Protein AF-A0A6B3II06-F1 (afdb_monomer)

Radius of gyration: 14.39 Å; Cα contacts (8 Å, |Δi|>4): 132; chains: 1; bounding box: 36×28×36 Å

Sequence (91 aa):
WSVLLAVGQLHAVLQPGSGGGNPVAWWQAHQPLQVTDGWRAAVNKSQTVLVFAAPAGTIGQQPREDLLRDALEKAAVNGTLVAASMPLAGT

pLDDT: mean 92.13, std 5.43, range [58.56, 97.62]

Secondary structure (DSSP, 8-state):
-EEEEETTEEEEEEEPPGGGPPPEEEEEEEEEEEPPHHHHHHHHHH-EEEEEE--TTSS---SSHHHHHHHHHHHHHTT--EEEEEEEE--

Solvent-accessible surface area (backbone atoms only — not comparable to full-atom values): 5290 Å² total; per-residue (Å²): 93,28,38,33,41,54,97,64,20,42,42,32,39,28,36,67,28,75,95,81,42,72,67,41,75,74,40,68,49,94,61,65,42,79,56,56,68,69,58,50,54,50,33,70,72,63,47,50,44,81,48,74,51,56,62,90,77,61,62,64,89,56,99,44,69,71,58,41,50,53,28,50,50,53,31,44,77,69,70,49,50,47,75,45,84,28,39,66,34,75,128

Structure (mmCIF, N/CA/C/O backbone):
data_AF-A0A6B3II06-F1
#
_entry.id   AF-A0A6B3II06-F1
#
loop_
_atom_site.group_PDB
_atom_site.id
_atom_site.type_symbol
_atom_site.label_atom_id
_atom_site.label_alt_id
_atom_site.label_comp_id
_atom_site.label_asym_id
_atom_site.label_entity_id
_atom_site.label_seq_id
_atom_site.pdbx_PDB_ins_code
_atom_site.Cartn_x
_atom_site.Cartn_y
_atom_site.Cartn_z
_atom_site.occupancy
_atom_site.B_iso_or_equiv
_atom_site.auth_seq_id
_atom_site.auth_comp_id
_atom_site.auth_asym_id
_atom_site.auth_atom_id
_atom_site.pdbx_PDB_model_num
ATOM 1 N N . TRP A 1 1 ? -10.933 -5.017 2.370 1.00 93.00 1 TRP A N 1
ATOM 2 C CA . TRP A 1 1 ? -9.474 -4.877 2.447 1.00 93.00 1 TRP A CA 1
ATOM 3 C C . TRP A 1 1 ? -9.177 -3.663 3.287 1.00 93.00 1 TRP A C 1
ATOM 5 O O . TRP A 1 1 ? -9.962 -2.724 3.222 1.00 93.00 1 TRP A O 1
ATOM 15 N N . SER A 1 2 ? -8.120 -3.688 4.08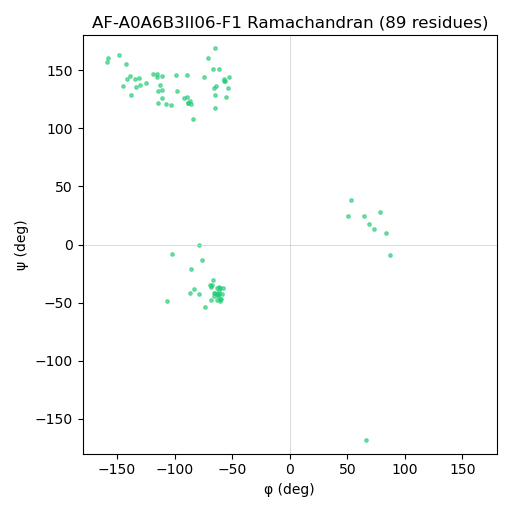5 1.00 94.56 2 SER A N 1
ATOM 16 C CA . SER A 1 2 ? -7.750 -2.563 4.948 1.00 94.56 2 SER A CA 1
ATOM 17 C C . SER A 1 2 ? -6.279 -2.634 5.334 1.00 94.56 2 SER A C 1
ATOM 19 O O . SER A 1 2 ? -5.686 -3.714 5.332 1.00 94.56 2 SER A O 1
ATOM 21 N N . VAL A 1 3 ? -5.695 -1.496 5.690 1.00 95.31 3 VAL A N 1
ATOM 22 C CA . VAL A 1 3 ? -4.298 -1.402 6.124 1.00 95.31 3 VAL A CA 1
ATOM 23 C C . VAL A 1 3 ? -4.253 -1.267 7.639 1.00 95.31 3 VAL A C 1
ATOM 25 O O . VAL A 1 3 ? -4.818 -0.330 8.196 1.00 95.31 3 VAL A O 1
ATOM 28 N N . LEU A 1 4 ? -3.593 -2.213 8.306 1.00 94.50 4 LEU A N 1
ATOM 29 C CA . LEU A 1 4 ? -3.412 -2.195 9.753 1.00 94.50 4 LEU A CA 1
ATOM 30 C C . LEU A 1 4 ? -2.206 -1.325 10.110 1.00 94.50 4 LEU A C 1
ATOM 32 O O . LEU A 1 4 ? -1.051 -1.719 9.902 1.00 94.50 4 LEU A O 1
ATOM 36 N N . LEU A 1 5 ? -2.502 -0.159 10.678 1.00 91.38 5 LEU A N 1
ATOM 37 C CA . LEU A 1 5 ? -1.535 0.715 11.327 1.00 91.38 5 LEU A CA 1
ATOM 38 C C . LEU A 1 5 ? -1.804 0.715 12.825 1.00 91.38 5 LEU A C 1
ATOM 40 O O . LEU A 1 5 ? -2.937 0.916 13.245 1.00 91.38 5 LEU A O 1
ATOM 44 N N . ALA A 1 6 ? -0.760 0.557 13.627 1.00 89.50 6 ALA A N 1
ATOM 45 C CA . ALA A 1 6 ? -0.861 0.693 15.074 1.00 89.50 6 ALA A CA 1
ATOM 46 C C . ALA A 1 6 ? 0.421 1.320 15.613 1.00 89.50 6 ALA A C 1
ATOM 48 O O . ALA A 1 6 ? 1.520 0.960 15.190 1.00 89.50 6 ALA A O 1
ATOM 49 N N . VAL A 1 7 ? 0.274 2.275 16.536 1.00 86.69 7 VAL A N 1
ATOM 50 C CA . VAL A 1 7 ? 1.398 2.961 17.204 1.00 86.69 7 VAL A CA 1
ATOM 51 C C . VAL A 1 7 ? 2.404 3.561 16.200 1.00 86.69 7 VAL A C 1
ATOM 53 O O . VAL A 1 7 ? 3.615 3.514 16.386 1.00 86.69 7 VAL A O 1
ATOM 56 N N . GLY A 1 8 ? 1.903 4.107 15.086 1.00 85.44 8 GLY A N 1
ATOM 57 C CA . GLY A 1 8 ? 2.742 4.723 14.051 1.00 85.44 8 GLY A CA 1
ATOM 58 C C . GLY A 1 8 ? 3.544 3.746 13.188 1.00 85.44 8 GLY A C 1
ATOM 59 O O . GLY A 1 8 ? 4.427 4.184 12.453 1.00 85.44 8 GLY A O 1
ATOM 60 N N . GLN A 1 9 ? 3.220 2.455 13.245 1.00 91.75 9 GLN A N 1
ATOM 61 C CA . GLN A 1 9 ? 3.853 1.406 12.454 1.00 91.75 9 GLN A CA 1
ATOM 62 C C . GLN A 1 9 ? 2.851 0.711 11.533 1.00 91.75 9 GLN A C 1
ATOM 64 O O . GLN A 1 9 ? 1.688 0.526 11.894 1.00 91.75 9 GLN A O 1
ATOM 69 N N . LEU A 1 10 ? 3.325 0.281 10.365 1.00 92.38 10 LEU A N 1
ATOM 70 C CA . LEU A 1 10 ? 2.619 -0.594 9.434 1.00 92.38 10 LEU A CA 1
ATOM 71 C C . LEU A 1 10 ? 2.845 -2.057 9.801 1.00 92.38 10 LEU A C 1
ATOM 73 O O . LEU A 1 10 ? 3.980 -2.535 9.797 1.00 92.38 10 LEU A O 1
ATOM 77 N N . HIS A 1 11 ? 1.745 -2.763 10.066 1.00 94.69 11 HIS A N 1
ATOM 78 C CA . HIS A 1 11 ? 1.766 -4.160 10.501 1.00 94.69 11 HIS A CA 1
ATOM 79 C C . HIS A 1 11 ? 1.320 -5.119 9.402 1.00 94.69 11 HIS A C 1
ATOM 81 O O . HIS A 1 11 ? 1.987 -6.124 9.163 1.00 94.69 11 HIS A O 1
ATOM 87 N N . ALA A 1 12 ? 0.192 -4.841 8.743 1.00 95.25 12 ALA A N 1
ATOM 88 C CA . ALA A 1 12 ? -0.423 -5.799 7.826 1.00 95.25 12 ALA A CA 1
ATOM 89 C C . ALA A 1 12 ? -1.348 -5.150 6.790 1.00 95.25 12 ALA A C 1
ATOM 91 O O . ALA A 1 12 ? -1.884 -4.059 6.993 1.00 95.25 12 ALA A O 1
ATOM 92 N N . VAL A 1 13 ? -1.596 -5.885 5.708 1.00 94.75 13 VAL A N 1
ATOM 93 C CA . VAL A 1 13 ? -2.726 -5.663 4.801 1.00 94.75 13 VAL A CA 1
ATOM 94 C C . VAL A 1 13 ? -3.725 -6.786 5.047 1.00 94.75 13 VAL A C 1
ATOM 96 O O . VAL A 1 13 ? -3.398 -7.968 4.917 1.00 94.75 13 VAL A O 1
ATOM 99 N N . LEU A 1 14 ? -4.941 -6.414 5.433 1.00 95.12 14 LEU A N 1
ATOM 100 C CA . LEU A 1 14 ? -6.000 -7.341 5.802 1.00 95.12 14 LEU A CA 1
ATOM 101 C C . LEU A 1 14 ? -6.938 -7.567 4.617 1.00 95.12 14 LEU A C 1
ATOM 103 O O . LEU A 1 14 ? -7.429 -6.614 4.001 1.00 95.12 14 LEU A O 1
ATOM 107 N N . GLN A 1 15 ? -7.236 -8.831 4.340 1.00 93.88 15 GLN A N 1
ATOM 108 C CA . GLN A 1 15 ? -8.345 -9.223 3.479 1.00 93.88 15 GLN A CA 1
ATOM 109 C C . GLN A 1 15 ? -9.622 -9.391 4.321 1.00 93.88 15 GLN A C 1
ATOM 111 O O . GLN A 1 15 ? -9.538 -9.806 5.482 1.00 93.88 15 GLN A O 1
ATOM 116 N N . PRO A 1 16 ? -10.811 -9.064 3.780 1.00 91.12 16 PRO A N 1
ATOM 117 C CA . PRO A 1 16 ? -12.074 -9.369 4.450 1.00 91.12 16 PRO A CA 1
ATOM 118 C C . PRO A 1 16 ? -12.193 -10.869 4.742 1.00 91.12 16 PRO A C 1
ATOM 120 O O . PRO A 1 16 ? -11.824 -11.683 3.897 1.00 91.12 16 PRO A O 1
ATOM 123 N N . GLY A 1 17 ? -12.732 -11.239 5.905 1.00 87.19 17 GLY A N 1
ATOM 124 C CA . GLY A 1 17 ? -13.052 -12.636 6.190 1.00 87.19 17 GLY A CA 1
ATOM 125 C C . GLY A 1 17 ? -14.181 -13.150 5.291 1.00 87.19 17 GLY A C 1
ATOM 126 O O . GLY A 1 17 ? -15.062 -12.395 4.868 1.00 87.19 17 GLY A O 1
ATOM 127 N N . SER A 1 18 ? -14.186 -14.452 5.003 1.00 85.12 18 SER A N 1
ATOM 128 C CA . SER A 1 18 ? -15.291 -15.089 4.280 1.00 85.12 18 SER A CA 1
ATOM 129 C C . SER A 1 18 ? -16.585 -15.018 5.097 1.00 85.12 18 SER A C 1
ATOM 131 O O . SER A 1 18 ? -16.570 -15.286 6.298 1.00 85.12 18 SER A O 1
ATOM 133 N N . GLY A 1 19 ? -17.711 -14.688 4.455 1.00 81.06 19 GLY A N 1
ATOM 134 C CA . GLY A 1 19 ? -19.038 -14.751 5.084 1.00 81.06 19 GLY A CA 1
ATOM 135 C C . GLY A 1 19 ? -19.259 -13.782 6.254 1.00 81.06 19 GLY A C 1
ATOM 136 O O . GLY A 1 19 ? -20.077 -14.068 7.119 1.00 81.06 19 GLY A O 1
ATOM 137 N N . GLY A 1 20 ? -18.523 -12.665 6.312 1.00 77.56 20 GLY A N 1
ATOM 138 C CA . GLY A 1 20 ? -18.596 -11.710 7.427 1.00 77.56 20 GLY A CA 1
ATOM 139 C C . GLY A 1 20 ? -17.729 -12.085 8.634 1.00 77.56 20 GLY A C 1
ATOM 140 O O . GLY A 1 20 ? -17.847 -11.462 9.685 1.00 77.56 20 GLY A O 1
ATOM 141 N N . GLY A 1 21 ? -16.854 -13.087 8.491 1.00 84.31 21 GLY A N 1
ATOM 142 C CA . GLY A 1 21 ? -15.849 -13.418 9.498 1.00 84.31 21 GLY A CA 1
ATOM 143 C C . GLY A 1 21 ? -14.814 -12.306 9.707 1.00 84.31 21 GLY A C 1
ATOM 144 O O . GLY A 1 21 ? -14.707 -11.357 8.924 1.00 84.31 21 GLY A O 1
ATOM 145 N N . ASN A 1 22 ? -14.017 -12.451 10.766 1.00 88.62 22 ASN A N 1
ATOM 146 C CA . ASN A 1 22 ? -12.968 -11.491 11.102 1.00 88.62 22 ASN A CA 1
ATOM 147 C C . ASN A 1 22 ? -11.972 -11.312 9.938 1.00 88.62 22 ASN A C 1
ATOM 149 O O . ASN A 1 22 ? -11.635 -12.295 9.271 1.00 88.62 22 ASN A O 1
ATOM 153 N N . PRO A 1 23 ? -11.472 -10.084 9.697 1.00 91.12 23 PRO A N 1
ATOM 154 C CA . PRO A 1 23 ? -10.411 -9.851 8.724 1.00 91.12 23 PRO A CA 1
ATOM 155 C C . PRO A 1 23 ? -9.173 -10.703 9.019 1.00 91.12 23 PRO A C 1
ATOM 157 O O . PRO A 1 23 ? -8.776 -10.859 10.174 1.00 91.12 23 PRO A O 1
ATOM 160 N N . VAL A 1 24 ?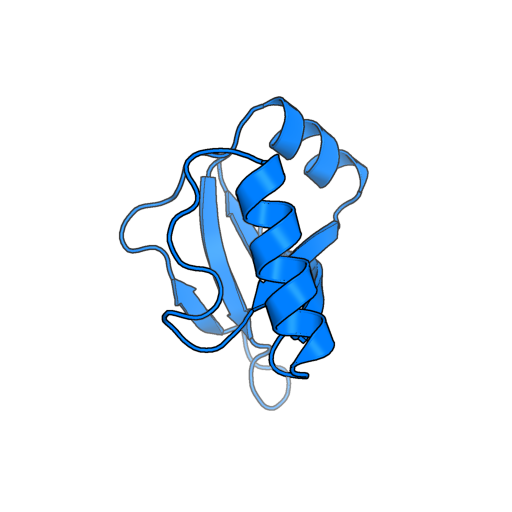 -8.542 -11.217 7.966 1.00 93.62 24 VAL A N 1
ATOM 161 C CA . VAL A 1 24 ? -7.330 -12.045 8.057 1.00 93.62 24 VAL A CA 1
ATOM 162 C C . VAL A 1 24 ? -6.177 -11.300 7.396 1.00 93.62 24 VAL A C 1
ATOM 164 O O . VAL A 1 24 ? -6.376 -10.611 6.395 1.00 93.62 24 VAL A O 1
ATOM 167 N N . ALA A 1 25 ? -4.962 -11.423 7.927 1.00 94.25 25 ALA A N 1
ATOM 168 C CA . ALA A 1 25 ? -3.783 -10.869 7.272 1.00 94.25 25 ALA A CA 1
ATOM 169 C C . ALA A 1 25 ? -3.542 -11.584 5.933 1.00 94.25 25 ALA A C 1
ATOM 171 O O . ALA A 1 25 ? -3.322 -12.792 5.891 1.00 94.25 25 ALA A O 1
ATOM 172 N N . TRP A 1 26 ? -3.607 -10.835 4.833 1.00 93.44 26 TRP A N 1
ATOM 173 C CA . TRP A 1 26 ? -3.159 -11.309 3.522 1.00 93.44 26 TRP A CA 1
ATOM 174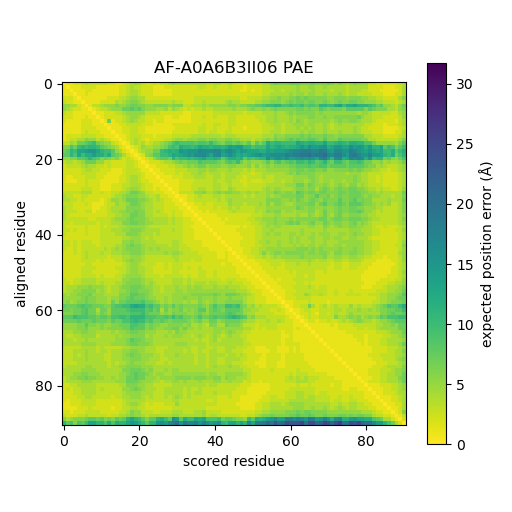 C C . TRP A 1 26 ? -1.647 -11.133 3.373 1.00 93.44 26 TRP A C 1
ATOM 176 O O . TRP A 1 26 ? -0.957 -12.000 2.845 1.00 93.44 26 TRP A O 1
ATOM 186 N N . TRP A 1 27 ? -1.134 -10.022 3.899 1.00 93.81 27 TRP A N 1
ATOM 187 C CA . TRP A 1 27 ? 0.290 -9.765 4.048 1.00 93.81 27 TRP A CA 1
ATOM 188 C C . TRP A 1 27 ? 0.557 -9.221 5.446 1.00 93.81 27 TRP A C 1
ATOM 190 O O . TRP A 1 27 ? -0.228 -8.423 5.962 1.00 93.81 27 TRP A O 1
ATOM 200 N N . GLN A 1 28 ? 1.678 -9.624 6.035 1.00 94.94 28 GLN A N 1
ATOM 201 C CA . GLN A 1 28 ? 2.142 -9.137 7.325 1.00 94.94 28 GLN A CA 1
ATOM 202 C C . GLN A 1 28 ? 3.627 -8.797 7.232 1.00 94.94 28 GLN A C 1
ATOM 204 O O . GLN A 1 28 ? 4.419 -9.564 6.678 1.00 94.94 28 GLN A O 1
ATOM 209 N N . ALA A 1 29 ? 4.000 -7.646 7.782 1.00 92.44 29 ALA A N 1
ATOM 210 C CA . ALA A 1 29 ? 5.390 -7.252 7.886 1.00 92.44 29 ALA A CA 1
ATOM 211 C C . ALA A 1 29 ? 6.120 -8.202 8.846 1.00 92.44 29 ALA A C 1
ATOM 213 O O . ALA A 1 29 ? 5.628 -8.485 9.937 1.00 92.44 29 ALA A O 1
ATOM 214 N N . HIS A 1 30 ? 7.311 -8.671 8.467 1.00 92.38 30 HIS A N 1
ATOM 215 C CA . HIS A 1 30 ? 8.138 -9.480 9.369 1.00 92.38 30 HIS A CA 1
ATOM 216 C C . HIS A 1 30 ? 8.509 -8.701 10.641 1.00 92.38 30 HIS A C 1
ATOM 218 O O . HIS A 1 30 ? 8.521 -9.250 11.739 1.00 92.38 30 HIS A O 1
ATOM 224 N N . GLN A 1 31 ? 8.769 -7.402 10.481 1.00 93.69 31 GLN A N 1
ATOM 225 C CA . GLN A 1 31 ? 8.876 -6.431 11.562 1.00 93.69 31 GLN A CA 1
ATOM 226 C C . GLN A 1 31 ? 8.003 -5.223 11.210 1.00 93.69 31 GLN A C 1
ATOM 228 O O . GLN A 1 31 ? 8.035 -4.801 10.049 1.00 93.69 31 GLN A O 1
ATOM 233 N N . PRO A 1 32 ? 7.240 -4.660 12.164 1.00 91.19 32 PRO A N 1
ATOM 234 C CA . PRO A 1 32 ? 6.427 -3.481 11.902 1.00 91.19 32 PRO A CA 1
ATOM 235 C C . PRO A 1 32 ? 7.267 -2.327 11.349 1.00 91.19 32 PRO A C 1
ATOM 237 O O . PRO A 1 32 ? 8.287 -1.941 11.925 1.00 91.19 32 PRO A O 1
ATOM 240 N N . LEU A 1 33 ? 6.841 -1.777 10.214 1.00 91.81 33 LEU A N 1
ATOM 241 C CA . LEU A 1 33 ? 7.588 -0.746 9.499 1.00 91.81 33 LEU A CA 1
ATOM 242 C C . LEU A 1 33 ? 7.194 0.628 10.029 1.00 91.81 33 LEU A C 1
ATOM 244 O O . LEU A 1 33 ? 6.024 1.006 9.973 1.00 91.81 33 LEU A O 1
ATOM 248 N N . GLN A 1 34 ? 8.167 1.388 10.526 1.00 92.19 34 GLN A N 1
ATOM 249 C CA . GLN A 1 34 ? 7.929 2.767 10.941 1.00 92.19 34 GLN A CA 1
ATOM 250 C C . GLN A 1 34 ? 7.542 3.620 9.736 1.00 92.19 34 GLN A C 1
ATOM 252 O O . GLN A 1 34 ? 8.251 3.638 8.728 1.00 92.19 34 GLN A O 1
ATOM 257 N N . VAL A 1 35 ? 6.435 4.352 9.856 1.00 91.06 35 VAL A N 1
ATOM 258 C CA . VAL A 1 35 ? 6.047 5.356 8.861 1.00 91.06 35 VAL A CA 1
ATOM 259 C C . VAL A 1 35 ? 6.456 6.742 9.336 1.00 91.06 35 VAL A C 1
ATOM 261 O O . VAL A 1 35 ? 6.424 7.045 10.533 1.00 91.06 35 VAL A O 1
ATOM 264 N N . THR A 1 36 ? 6.829 7.597 8.387 1.00 92.62 36 THR A N 1
ATOM 265 C CA . THR A 1 36 ? 7.210 8.980 8.681 1.00 92.62 36 THR A CA 1
ATOM 266 C C . THR A 1 36 ? 6.044 9.744 9.311 1.00 92.62 36 THR A C 1
ATOM 268 O O . THR A 1 36 ? 4.873 9.467 9.033 1.00 92.62 36 THR A O 1
ATOM 271 N N . ASP A 1 37 ? 6.349 10.738 10.146 1.00 91.25 37 ASP A N 1
ATOM 272 C CA . ASP A 1 37 ? 5.314 11.526 10.825 1.00 91.25 37 ASP A CA 1
ATOM 273 C C . ASP A 1 37 ? 4.410 12.270 9.833 1.00 91.25 37 ASP A C 1
ATOM 275 O O . ASP A 1 37 ? 3.197 12.327 10.030 1.00 91.25 37 ASP A O 1
ATOM 279 N N . GLY A 1 38 ? 4.973 12.771 8.727 1.00 92.94 38 GLY A N 1
ATOM 280 C CA . GLY A 1 38 ? 4.203 13.421 7.662 1.00 92.94 38 GLY A CA 1
ATOM 281 C C . GLY A 1 38 ? 3.199 12.477 6.997 1.00 92.94 38 GLY A C 1
ATOM 282 O O . GLY A 1 38 ? 2.039 12.843 6.805 1.00 92.94 38 GLY A O 1
ATOM 283 N N . TRP A 1 39 ? 3.607 11.235 6.716 1.00 92.31 39 TRP A N 1
ATOM 284 C CA . TRP A 1 39 ? 2.700 10.223 6.173 1.00 92.31 39 TRP A CA 1
ATOM 285 C C . TRP A 1 39 ? 1.611 9.851 7.187 1.00 92.31 39 TRP A C 1
ATOM 287 O O . TRP A 1 39 ? 0.432 9.785 6.839 1.00 92.31 39 TRP A O 1
ATOM 297 N N . ARG A 1 40 ? 1.982 9.696 8.465 1.00 90.44 40 ARG A N 1
ATOM 298 C CA . ARG A 1 40 ? 1.041 9.398 9.556 1.00 90.44 40 ARG A CA 1
ATOM 299 C C . ARG A 1 40 ? 0.004 10.510 9.738 1.00 90.44 40 ARG A C 1
ATOM 301 O O . ARG A 1 40 ? -1.180 10.229 9.894 1.00 90.44 40 ARG A O 1
ATOM 308 N N . ALA A 1 41 ? 0.424 11.771 9.680 1.00 92.38 41 ALA A N 1
ATOM 309 C CA . ALA A 1 41 ? -0.484 12.911 9.750 1.00 92.38 41 ALA A CA 1
ATOM 310 C C . ALA A 1 41 ? -1.466 12.929 8.566 1.00 92.38 41 ALA A C 1
ATOM 312 O O . ALA A 1 41 ? -2.664 13.145 8.761 1.00 92.38 41 ALA A O 1
ATOM 313 N N . ALA A 1 42 ? -0.980 12.654 7.350 1.00 92.62 42 ALA A N 1
ATOM 314 C CA . ALA A 1 42 ? -1.817 12.592 6.156 1.00 92.62 42 ALA A CA 1
ATOM 315 C C . ALA A 1 42 ? -2.859 11.468 6.243 1.00 92.62 42 ALA A C 1
ATOM 317 O O . ALA A 1 42 ? -4.044 11.717 6.015 1.00 92.62 42 ALA A O 1
ATOM 318 N N . VAL A 1 43 ? -2.441 10.259 6.632 1.00 91.50 43 VAL A N 1
ATOM 319 C CA . VAL A 1 43 ? -3.330 9.093 6.701 1.00 91.50 43 VAL A CA 1
ATOM 320 C C . VAL A 1 43 ? -4.357 9.209 7.826 1.00 91.50 43 VAL A C 1
ATOM 322 O O . VAL A 1 43 ? -5.508 8.829 7.641 1.00 91.50 43 VAL A O 1
ATOM 325 N N . ASN A 1 44 ? -3.992 9.814 8.961 1.00 89.19 44 ASN A N 1
ATOM 326 C CA . ASN A 1 44 ? -4.933 10.073 10.052 1.00 89.19 44 ASN A CA 1
ATOM 327 C C . ASN A 1 44 ? -6.008 11.092 9.651 1.00 89.19 44 ASN A C 1
ATOM 329 O O . ASN A 1 44 ? -7.139 11.010 10.127 1.00 89.19 44 ASN A O 1
ATOM 333 N N . LYS A 1 45 ? -5.680 12.031 8.756 1.00 92.38 45 LYS A N 1
ATOM 334 C CA . LYS A 1 45 ? -6.643 12.997 8.215 1.00 92.38 45 LYS A CA 1
ATOM 335 C C . LYS A 1 45 ? -7.525 12.392 7.120 1.00 92.38 45 LYS A C 1
ATOM 337 O O . LYS A 1 45 ? -8.716 12.681 7.086 1.00 92.38 45 LYS A O 1
ATOM 342 N N . SER A 1 46 ? -6.954 11.601 6.210 1.00 93.88 46 SER A N 1
ATOM 343 C CA . SER A 1 46 ? -7.681 11.036 5.063 1.00 93.88 46 SER A CA 1
ATOM 344 C C . SER A 1 46 ? -8.414 9.732 5.379 1.00 93.88 46 SER A C 1
ATOM 346 O O . SER A 1 46 ? -9.303 9.343 4.623 1.00 93.88 46 SER A O 1
ATOM 348 N N . GLN A 1 47 ? -8.000 9.022 6.435 1.00 92.88 47 GLN A N 1
ATOM 349 C CA . GLN A 1 47 ? -8.415 7.650 6.760 1.00 92.88 47 GLN A CA 1
ATOM 350 C C . GLN A 1 47 ? -8.269 6.674 5.578 1.00 92.88 47 GLN A C 1
ATOM 352 O O . GLN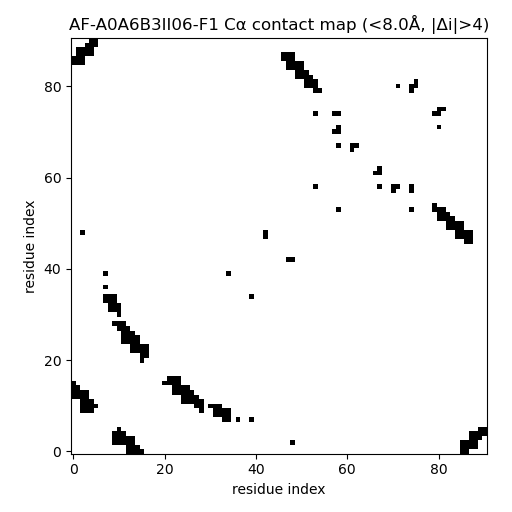 A 1 47 ? -8.950 5.652 5.502 1.00 92.88 47 GLN A O 1
ATOM 357 N N . THR A 1 48 ? -7.374 7.000 4.642 1.00 93.75 48 THR A N 1
ATOM 358 C CA . THR A 1 48 ? -7.264 6.347 3.338 1.00 93.75 48 THR A CA 1
ATOM 359 C C . THR A 1 48 ? -5.801 6.125 2.977 1.00 93.75 48 THR A C 1
ATOM 361 O O . THR A 1 48 ? -5.005 7.067 2.982 1.00 93.75 48 THR A O 1
ATOM 364 N N . VAL A 1 49 ? -5.464 4.892 2.601 1.00 94.62 49 VAL A N 1
ATOM 365 C CA . VAL A 1 49 ? -4.142 4.475 2.120 1.00 94.62 49 VAL A CA 1
ATOM 366 C C . VAL A 1 49 ? -4.239 4.053 0.662 1.00 94.62 49 VAL A C 1
ATOM 368 O O . VAL A 1 49 ? -5.091 3.246 0.298 1.00 94.62 49 VAL A O 1
ATOM 371 N N . LEU A 1 50 ? -3.327 4.555 -0.168 1.00 93.94 50 LEU A N 1
ATOM 372 C CA . LEU A 1 50 ? -3.135 4.044 -1.521 1.00 93.94 50 LEU A CA 1
ATOM 373 C C . LEU A 1 50 ? -2.135 2.890 -1.484 1.00 93.94 50 LEU A C 1
ATOM 375 O O . LEU A 1 50 ? -1.002 3.055 -1.034 1.00 93.94 50 LEU A O 1
ATOM 379 N N . VAL A 1 51 ? -2.567 1.727 -1.956 1.00 93.75 51 VAL A N 1
ATOM 380 C CA . VAL A 1 51 ? -1.745 0.523 -2.065 1.00 93.75 51 VAL A CA 1
ATOM 381 C C . VAL A 1 51 ? -1.512 0.239 -3.538 1.00 93.75 51 VAL A C 1
ATOM 383 O O . VAL A 1 51 ? -2.467 0.115 -4.302 1.00 93.75 51 VAL A O 1
ATOM 386 N N . PHE A 1 52 ? -0.245 0.113 -3.918 1.00 93.50 52 PHE A N 1
ATOM 387 C CA . PHE A 1 52 ? 0.185 -0.267 -5.258 1.00 93.50 52 PHE A CA 1
ATOM 388 C C . PHE A 1 52 ? 0.843 -1.642 -5.203 1.00 93.50 52 PHE A C 1
ATOM 390 O O . PHE A 1 52 ? 1.637 -1.910 -4.299 1.00 93.50 52 PHE A O 1
ATOM 397 N N . ALA A 1 53 ? 0.533 -2.507 -6.163 1.00 92.88 53 ALA A N 1
ATOM 398 C CA . ALA A 1 53 ? 1.151 -3.820 -6.278 1.00 92.88 53 ALA A CA 1
ATOM 399 C C . ALA A 1 53 ? 1.472 -4.149 -7.737 1.00 92.88 53 ALA A C 1
ATOM 401 O O . ALA A 1 53 ? 0.735 -3.791 -8.653 1.00 92.88 53 ALA A O 1
ATOM 402 N N . ALA A 1 54 ? 2.584 -4.846 -7.935 1.00 95.62 54 ALA A N 1
ATOM 403 C CA . ALA A 1 54 ? 3.035 -5.366 -9.218 1.00 95.62 54 ALA A CA 1
ATOM 404 C C . ALA A 1 54 ? 3.805 -6.678 -8.975 1.00 95.62 54 ALA A C 1
ATOM 406 O O . ALA A 1 54 ? 4.224 -6.926 -7.837 1.00 95.62 54 ALA A O 1
ATOM 407 N N . PRO A 1 55 ? 4.027 -7.519 -10.003 1.00 94.50 55 PRO A N 1
ATOM 408 C CA . PRO A 1 55 ? 4.851 -8.715 -9.871 1.00 94.50 55 PRO A CA 1
ATOM 409 C C . PRO A 1 55 ? 6.235 -8.400 -9.293 1.00 94.50 55 PRO A C 1
ATOM 411 O O . PRO A 1 55 ? 6.830 -7.360 -9.598 1.00 94.50 55 PRO A O 1
ATOM 414 N N . ALA A 1 56 ? 6.762 -9.310 -8.470 1.00 92.62 56 ALA A N 1
ATOM 415 C CA . ALA A 1 56 ? 8.080 -9.159 -7.863 1.00 92.62 56 ALA A CA 1
ATOM 416 C C . ALA A 1 56 ? 9.152 -8.901 -8.938 1.00 92.62 56 ALA A C 1
ATOM 418 O O . ALA A 1 56 ? 9.171 -9.550 -9.979 1.00 92.62 56 ALA A O 1
ATOM 419 N N . GLY A 1 57 ? 10.026 -7.922 -8.688 1.00 91.06 57 GLY A N 1
ATOM 420 C CA . GLY A 1 57 ? 11.041 -7.474 -9.648 1.00 91.06 57 GLY A CA 1
ATOM 421 C C . GLY A 1 57 ? 10.582 -6.391 -10.633 1.00 91.06 57 GLY A C 1
ATOM 422 O O . GLY A 1 57 ? 11.431 -5.815 -11.302 1.00 91.06 57 GLY A O 1
ATOM 423 N N . THR A 1 58 ? 9.285 -6.053 -10.691 1.00 93.62 58 THR A N 1
ATOM 424 C CA . THR A 1 58 ? 8.782 -4.995 -11.594 1.00 93.62 58 THR A CA 1
ATOM 425 C C . THR A 1 58 ? 9.157 -3.598 -11.098 1.00 93.62 58 THR A C 1
ATOM 427 O O . THR A 1 58 ? 9.764 -2.826 -11.831 1.00 93.62 58 THR A O 1
ATOM 430 N N . ILE A 1 59 ? 8.812 -3.277 -9.843 1.00 94.06 59 ILE A N 1
ATOM 431 C CA . ILE A 1 59 ? 9.117 -1.970 -9.233 1.00 94.06 59 ILE A CA 1
ATOM 432 C C . ILE A 1 59 ? 10.517 -1.989 -8.606 1.00 94.06 59 ILE A C 1
ATOM 434 O O . ILE A 1 59 ? 11.276 -1.041 -8.770 1.00 94.06 59 ILE A O 1
ATOM 438 N N . GLY A 1 60 ? 10.884 -3.083 -7.927 1.00 89.44 60 GLY A N 1
ATOM 439 C CA . GLY A 1 60 ? 12.178 -3.229 -7.253 1.00 89.44 60 GLY A CA 1
ATOM 440 C C . GLY A 1 60 ? 12.365 -2.277 -6.064 1.00 89.44 60 GLY A C 1
ATOM 441 O O . GLY A 1 60 ? 11.415 -1.657 -5.590 1.00 89.44 60 GLY A O 1
ATOM 442 N N . GLN A 1 61 ? 13.599 -2.180 -5.564 1.00 89.19 61 GLN A N 1
ATOM 443 C CA . GLN A 1 61 ? 13.974 -1.124 -4.624 1.00 89.19 61 GLN A CA 1
ATOM 444 C C . GLN A 1 61 ? 14.456 0.091 -5.401 1.00 89.19 61 GLN A C 1
ATOM 446 O O . GLN A 1 61 ? 15.350 -0.023 -6.237 1.00 89.19 61 GLN A O 1
ATOM 451 N N . GLN A 1 62 ? 13.867 1.245 -5.105 1.00 91.50 62 GLN A N 1
ATOM 452 C CA . GLN A 1 62 ? 14.193 2.494 -5.775 1.00 91.50 62 GLN A CA 1
ATOM 453 C C . GLN A 1 62 ? 14.819 3.452 -4.761 1.00 91.50 62 GLN A C 1
ATOM 455 O O . GLN A 1 62 ? 14.198 3.735 -3.736 1.00 91.50 62 GLN A O 1
ATOM 460 N N . PRO A 1 63 ? 16.053 3.933 -4.998 1.00 89.12 63 PRO A N 1
ATOM 461 C CA . PRO A 1 63 ? 16.771 4.759 -4.029 1.00 89.12 63 PRO A CA 1
ATOM 462 C C . PRO A 1 63 ? 16.257 6.203 -3.989 1.00 89.12 63 PRO A C 1
ATOM 464 O O . PRO A 1 63 ? 16.616 6.959 -3.090 1.00 89.12 63 PRO A O 1
ATOM 467 N N . ARG A 1 64 ? 15.460 6.606 -4.985 1.00 92.75 64 ARG A N 1
ATOM 468 C CA . ARG A 1 64 ? 14.943 7.963 -5.152 1.00 92.75 64 ARG A CA 1
ATOM 469 C C . ARG A 1 64 ? 13.507 7.932 -5.666 1.00 92.75 64 ARG A C 1
ATOM 471 O O . ARG A 1 64 ? 13.085 6.969 -6.306 1.00 92.75 64 ARG A O 1
ATOM 478 N N . GLU A 1 65 ? 12.777 9.002 -5.383 1.00 91.75 65 GLU A N 1
ATOM 479 C CA . GLU A 1 65 ? 11.359 9.136 -5.721 1.00 91.75 65 GLU A CA 1
ATOM 480 C C . GLU A 1 65 ? 11.104 9.243 -7.233 1.00 91.75 65 GLU A C 1
ATOM 482 O O . GLU A 1 65 ? 10.143 8.659 -7.728 1.00 91.75 65 GLU A O 1
ATOM 487 N N . ASP A 1 66 ? 11.980 9.920 -7.979 1.00 95.44 66 ASP A N 1
ATOM 488 C CA . ASP A 1 66 ? 11.910 10.015 -9.445 1.00 95.44 66 ASP A CA 1
ATOM 489 C C . ASP A 1 66 ? 11.982 8.626 -10.093 1.00 95.44 66 ASP A C 1
ATOM 491 O O . ASP A 1 66 ? 11.129 8.262 -10.898 1.00 95.44 66 ASP A O 1
ATOM 495 N N . LEU A 1 67 ? 12.928 7.799 -9.648 1.00 95.69 67 LEU A N 1
ATOM 496 C CA . LEU A 1 67 ? 13.075 6.427 -10.137 1.00 95.69 67 LEU A CA 1
ATOM 497 C C . LEU A 1 67 ? 11.898 5.530 -9.733 1.00 95.69 67 LEU A C 1
ATOM 499 O O . LEU A 1 67 ? 11.488 4.655 -10.497 1.00 95.69 67 LEU A O 1
ATOM 503 N N . LEU A 1 68 ? 11.334 5.747 -8.540 1.00 94.88 68 LEU A N 1
ATOM 504 C CA . LEU A 1 68 ? 10.115 5.062 -8.113 1.00 94.88 68 LEU A CA 1
ATOM 505 C C . LEU A 1 68 ? 8.939 5.400 -9.027 1.00 94.88 68 LEU A C 1
ATOM 507 O O . LEU A 1 68 ? 8.205 4.496 -9.433 1.00 94.88 68 LEU A O 1
ATOM 511 N N . ARG A 1 69 ? 8.779 6.677 -9.374 1.00 95.19 69 ARG A N 1
ATOM 512 C CA . ARG A 1 69 ? 7.735 7.132 -10.291 1.00 95.19 69 ARG A CA 1
ATOM 513 C C . ARG A 1 69 ? 7.880 6.487 -11.667 1.00 95.19 69 ARG A C 1
ATOM 515 O O . ARG A 1 69 ? 6.903 5.919 -12.151 1.00 95.19 69 ARG A O 1
ATOM 522 N N . ASP A 1 70 ? 9.077 6.505 -12.242 1.00 96.25 70 ASP A N 1
ATOM 523 C CA . ASP A 1 70 ? 9.337 5.908 -13.557 1.00 96.25 70 ASP A CA 1
ATOM 524 C C . ASP A 1 70 ? 9.070 4.393 -13.557 1.00 96.25 70 ASP A C 1
ATOM 526 O O . ASP A 1 70 ? 8.487 3.845 -14.497 1.00 96.25 70 ASP A O 1
ATOM 530 N N . ALA A 1 71 ? 9.449 3.696 -12.479 1.00 96.19 71 ALA A N 1
ATOM 531 C CA . ALA A 1 71 ? 9.194 2.265 -12.332 1.00 96.19 71 ALA A CA 1
ATOM 532 C C . ALA A 1 71 ? 7.690 1.948 -12.243 1.00 96.19 71 ALA A C 1
ATOM 534 O O . ALA A 1 71 ? 7.221 0.990 -12.865 1.00 96.19 71 ALA A O 1
ATOM 535 N N . LEU A 1 72 ? 6.925 2.759 -11.505 1.00 96.44 72 LEU A N 1
ATOM 536 C CA . LEU A 1 72 ? 5.467 2.640 -11.424 1.00 96.44 72 LEU A CA 1
ATOM 537 C C . LEU A 1 72 ? 4.803 2.938 -12.773 1.00 96.44 72 LEU A C 1
ATOM 539 O O . LEU A 1 72 ? 3.936 2.179 -13.202 1.00 96.44 72 LEU A O 1
ATOM 543 N N . GLU A 1 73 ? 5.230 3.991 -13.469 1.00 96.88 73 GLU A N 1
ATOM 544 C CA . GLU A 1 73 ? 4.714 4.341 -14.795 1.00 96.88 73 GLU A CA 1
ATOM 545 C C . GLU A 1 73 ? 4.964 3.215 -15.801 1.00 96.88 73 GLU A C 1
ATOM 547 O O . GLU A 1 73 ? 4.037 2.761 -16.474 1.00 96.88 73 GLU A O 1
ATOM 552 N N . LYS A 1 74 ? 6.182 2.671 -15.831 1.00 96.62 74 LYS A N 1
ATOM 553 C CA . LYS A 1 74 ? 6.512 1.514 -16.669 1.00 96.62 74 LYS A CA 1
ATOM 554 C C . LYS A 1 74 ? 5.645 0.297 -16.333 1.00 96.62 74 LYS A C 1
ATOM 556 O O . LYS A 1 74 ? 5.161 -0.381 -17.239 1.00 96.62 74 LYS A O 1
ATOM 561 N N . ALA A 1 75 ? 5.423 0.013 -15.049 1.00 97.19 75 ALA A N 1
ATOM 562 C C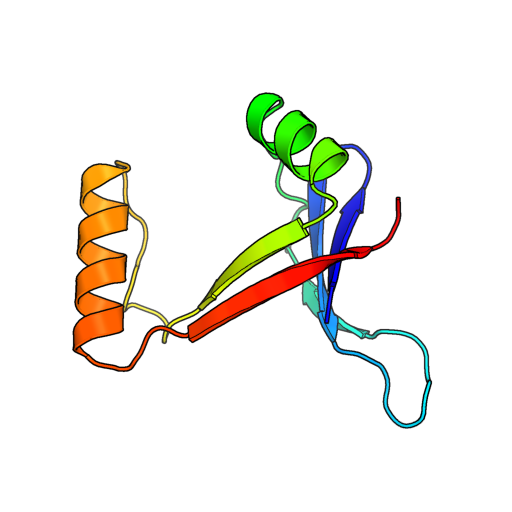A . ALA A 1 75 ? 4.559 -1.085 -14.618 1.00 97.19 75 ALA A CA 1
ATOM 563 C C . ALA A 1 75 ? 3.099 -0.882 -15.065 1.00 97.19 75 ALA A C 1
ATOM 565 O O . ALA A 1 75 ? 2.441 -1.851 -15.463 1.00 97.19 75 ALA A O 1
ATOM 566 N N . ALA A 1 76 ? 2.617 0.364 -15.031 1.00 96.81 76 ALA A N 1
ATOM 567 C CA . ALA A 1 76 ? 1.279 0.750 -15.467 1.00 96.81 76 ALA A CA 1
ATOM 568 C C . ALA A 1 76 ? 1.108 0.618 -16.985 1.00 96.81 76 ALA A C 1
ATOM 570 O O . ALA A 1 76 ? 0.151 -0.012 -17.429 1.00 96.81 76 ALA A O 1
ATOM 571 N N . VAL A 1 77 ? 2.062 1.128 -17.773 1.00 97.62 77 VAL A N 1
ATOM 572 C CA . VAL A 1 77 ? 2.074 0.992 -19.242 1.00 97.62 77 VAL A CA 1
ATOM 573 C C . VAL A 1 77 ? 2.059 -0.480 -19.658 1.00 97.62 77 VAL A C 1
ATOM 575 O O . VAL A 1 77 ? 1.370 -0.852 -20.603 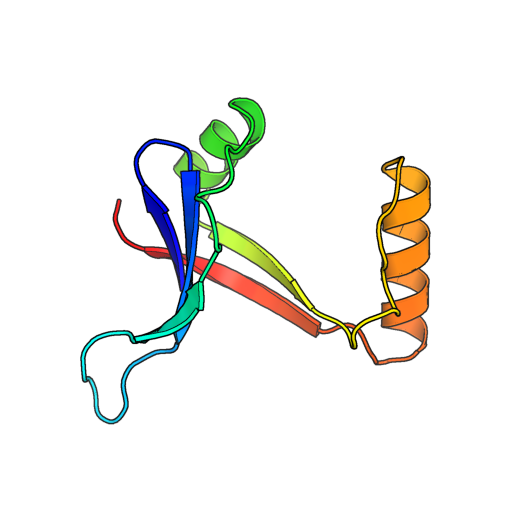1.00 97.62 77 VAL A O 1
ATOM 578 N N . ASN A 1 78 ? 2.753 -1.338 -18.909 1.00 96.06 78 ASN A N 1
ATOM 579 C CA . ASN A 1 78 ? 2.774 -2.780 -19.152 1.00 96.06 78 ASN A CA 1
ATOM 580 C C . ASN A 1 78 ? 1.525 -3.523 -18.634 1.00 96.06 78 ASN A C 1
ATOM 582 O O . ASN A 1 78 ? 1.460 -4.744 -18.755 1.00 96.06 78 ASN A O 1
ATOM 586 N N . GLY A 1 79 ? 0.557 -2.834 -18.017 1.00 96.56 79 GLY A N 1
ATOM 587 C CA . GLY A 1 79 ? -0.663 -3.447 -17.476 1.00 96.56 79 GLY A CA 1
ATOM 588 C C . GLY A 1 79 ? -0.433 -4.354 -16.261 1.00 96.56 79 GLY A C 1
ATOM 589 O O . GLY A 1 79 ? -1.279 -5.180 -15.931 1.00 96.56 79 GLY A O 1
ATOM 590 N N . THR A 1 80 ? 0.718 -4.223 -15.600 1.00 96.88 80 THR A N 1
ATOM 591 C CA . THR A 1 80 ? 1.132 -5.068 -14.462 1.00 96.88 80 THR A CA 1
ATOM 592 C C . THR A 1 80 ? 0.970 -4.392 -13.104 1.00 96.88 80 THR A C 1
ATOM 594 O O . THR A 1 80 ? 1.140 -5.041 -12.073 1.00 96.88 80 THR A O 1
ATOM 597 N N . LEU A 1 81 ? 0.655 -3.096 -13.096 1.00 96.75 81 LEU A N 1
ATOM 598 C CA . LEU A 1 81 ? 0.410 -2.333 -11.882 1.00 96.75 81 LEU A CA 1
ATOM 599 C C . LEU A 1 81 ? -1.076 -2.361 -11.531 1.00 96.75 81 LEU A C 1
ATOM 601 O O . LEU A 1 81 ? -1.917 -1.948 -12.329 1.00 96.75 81 LEU A O 1
ATOM 605 N N . VAL A 1 82 ? -1.383 -2.766 -10.305 1.00 95.44 82 VAL A N 1
ATOM 606 C CA . VAL A 1 82 ? -2.700 -2.567 -9.697 1.00 95.44 82 VAL A CA 1
ATOM 607 C C . VAL A 1 82 ? -2.594 -1.555 -8.567 1.00 95.44 82 VAL A C 1
ATOM 609 O O . VAL A 1 82 ? -1.595 -1.505 -7.847 1.00 95.44 82 VAL A O 1
ATOM 612 N N . ALA A 1 83 ? -3.638 -0.749 -8.409 1.00 94.62 83 ALA A N 1
ATOM 613 C CA . ALA A 1 83 ? -3.751 0.230 -7.342 1.00 94.62 83 ALA A CA 1
ATOM 614 C C . ALA A 1 83 ? -5.115 0.107 -6.666 1.00 94.62 83 ALA A C 1
ATOM 616 O O . ALA A 1 83 ? -6.127 -0.135 -7.327 1.00 94.62 83 ALA A O 1
ATOM 617 N N . ALA A 1 84 ? -5.148 0.298 -5.353 1.00 94.69 84 ALA A N 1
ATOM 618 C CA . ALA A 1 84 ? -6.379 0.331 -4.584 1.00 94.69 84 ALA A CA 1
ATOM 619 C C . ALA A 1 84 ? -6.308 1.402 -3.498 1.00 94.69 84 ALA A C 1
ATOM 621 O O . ALA A 1 84 ? -5.282 1.589 -2.846 1.00 94.69 84 ALA A O 1
ATOM 622 N N . SER A 1 85 ? -7.438 2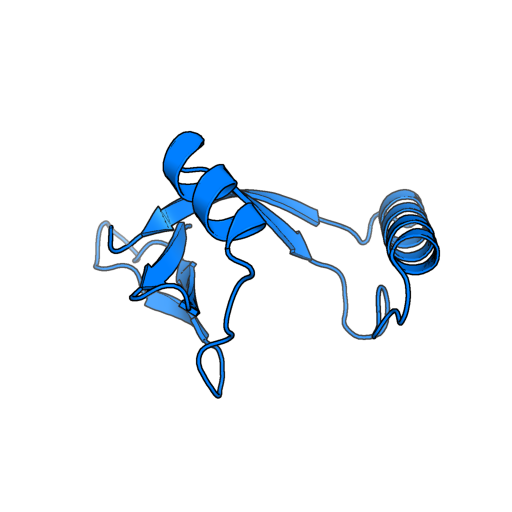.067 -3.283 1.00 95.62 85 SER A N 1
ATOM 623 C CA . SER A 1 85 ? -7.678 2.874 -2.093 1.00 95.62 85 SER A CA 1
ATOM 624 C C . SER A 1 85 ? -8.229 1.963 -0.997 1.00 9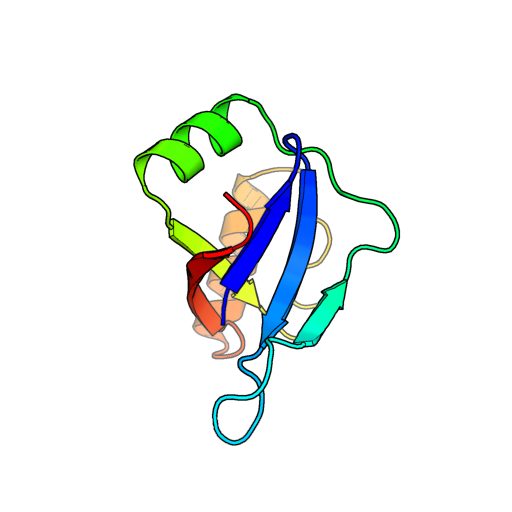5.62 85 SER A C 1
ATOM 626 O O . SER A 1 85 ? -9.221 1.264 -1.216 1.00 95.62 85 SER A O 1
ATOM 628 N N . MET A 1 86 ? -7.567 1.922 0.158 1.00 95.31 86 MET A N 1
ATOM 629 C CA . MET A 1 86 ? -7.926 1.061 1.283 1.00 95.31 86 MET A CA 1
ATOM 630 C C . MET A 1 86 ? -8.120 1.881 2.565 1.00 95.31 86 MET A C 1
ATOM 632 O O . MET A 1 86 ? -7.317 2.776 2.838 1.00 95.31 86 MET A O 1
ATOM 636 N N . PRO A 1 87 ? -9.142 1.572 3.384 1.00 94.94 87 PRO A N 1
ATOM 637 C CA . PRO A 1 87 ? -9.318 2.197 4.688 1.00 94.94 87 PRO A CA 1
ATOM 638 C C . PRO A 1 87 ? -8.257 1.723 5.687 1.00 94.94 87 PRO 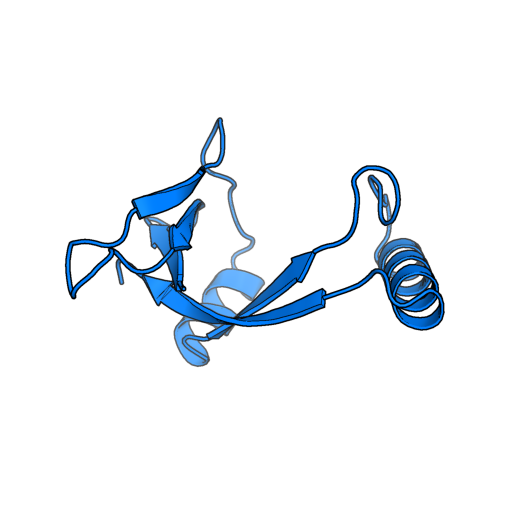A C 1
ATOM 640 O O . PRO A 1 87 ? -7.664 0.646 5.536 1.00 94.94 87 PRO A O 1
ATOM 643 N N . LEU A 1 88 ? -8.070 2.505 6.748 1.00 92.31 88 LEU A N 1
ATOM 644 C CA . LEU A 1 88 ? -7.308 2.079 7.918 1.00 92.31 88 LEU A CA 1
ATOM 645 C C . LEU A 1 88 ? -8.095 1.080 8.768 1.00 92.31 88 LEU A C 1
ATOM 647 O O . LEU A 1 88 ? -9.311 1.181 8.915 1.00 92.31 88 LEU A O 1
ATOM 651 N N . ALA A 1 89 ? -7.380 0.120 9.344 1.00 89.75 89 ALA A N 1
ATOM 652 C CA . ALA A 1 89 ? -7.873 -0.761 10.392 1.00 89.75 89 ALA A CA 1
ATOM 653 C C . ALA A 1 89 ? -7.089 -0.518 11.683 1.00 89.75 89 ALA A C 1
ATOM 655 O O . ALA A 1 89 ? -5.888 -0.258 11.630 1.00 89.75 89 ALA A O 1
ATOM 656 N N . GLY A 1 90 ? -7.764 -0.676 12.825 1.00 70.31 90 GLY A N 1
ATOM 657 C CA . GLY A 1 90 ? -7.131 -0.621 14.146 1.00 70.31 90 GLY A CA 1
ATOM 658 C C . GLY A 1 90 ? -6.834 0.786 14.671 1.00 70.31 90 GLY A C 1
ATOM 659 O O . GLY A 1 90 ? -5.889 0.932 15.440 1.00 70.31 90 GLY A O 1
ATOM 660 N N . THR A 1 91 ? -7.611 1.793 14.252 1.00 58.56 91 THR A N 1
ATOM 661 C CA . THR A 1 91 ? -7.572 3.149 14.831 1.00 58.56 91 THR A CA 1
ATOM 662 C C . THR A 1 91 ? -7.987 3.159 16.292 1.00 58.56 91 THR A C 1
ATOM 664 O O . THR A 1 91 ? -9.034 2.531 16.578 1.00 58.56 91 THR A O 1
#

Foldseek 3Di:
DAWEDDPQWTFADWDQDPPRDDTDGPDGDPDTHHDDPVVVVVCVVVQKDKDKDFPPPQQPDDPDPVSSVVSQVVCVVVVGMDIDIHGHDDD

Nearest PDB structures (foldseek):
  8z40-assembly1_B  TM=3.941E-01  e=1.280E+00  Limisphaera ngatamarikiensis
  1h3n-assembly1_A  TM=3.455E-01  e=9.032E+00  Thermus thermophilus
  7z2j-assembly1_A  TM=1.715E-01  e=4.134E+00  White bream virus

Mean predicted aligned error: 4.17 Å